Protein AF-A0A6V8P351-F1 (afdb_monomer)

Radius of gyration: 25.06 Å; Cα contacts (8 Å, |Δi|>4): 3; chains: 1; bounding box: 64×16×68 Å

Organism: NCBI:txid2754717

Foldseek 3Di:
DDDPDDDDDDPPPDDPVNCVVVLVPDDPVVVVVVVVVVVVVVVVVDPPPVDDPPDDDPDPDCPVVPCPVVVVVVVVVVVVVVPD

Structure (mmCIF, N/CA/C/O backbone):
data_AF-A0A6V8P351-F1
#
_entry.id   AF-A0A6V8P351-F1
#
loop_
_atom_site.group_PDB
_atom_site.id
_atom_site.type_symbol
_atom_site.label_atom_id
_atom_site.label_alt_id
_atom_site.label_comp_id
_atom_site.label_asym_id
_atom_site.label_entity_id
_atom_site.label_seq_id
_atom_site.pdbx_PDB_ins_code
_atom_site.Cartn_x
_atom_site.Cartn_y
_atom_site.Cartn_z
_atom_site.occupancy
_atom_site.B_iso_or_equiv
_atom_site.auth_seq_id
_atom_site.auth_comp_id
_atom_site.auth_asym_id
_atom_site.auth_atom_id
_atom_site.pdbx_PDB_model_num
ATOM 1 N N . MET A 1 1 ? 34.204 -1.981 41.372 1.00 38.88 1 MET A N 1
ATOM 2 C CA . MET A 1 1 ? 34.019 -2.984 40.307 1.00 38.88 1 MET A CA 1
ATOM 3 C C . MET A 1 1 ? 32.546 -2.999 39.926 1.00 38.88 1 MET A C 1
ATOM 5 O O . MET A 1 1 ? 31.778 -3.695 40.572 1.00 38.88 1 MET A O 1
ATOM 9 N N . LEU A 1 2 ? 32.235 -2.144 38.938 1.00 38.38 2 LEU A N 1
ATOM 10 C CA . LEU A 1 2 ? 31.079 -2.120 38.021 1.00 38.38 2 LEU A CA 1
ATOM 11 C C . LEU A 1 2 ? 29.700 -2.034 38.701 1.00 38.38 2 LEU A C 1
ATOM 13 O O . LEU A 1 2 ? 29.107 -3.041 39.061 1.00 38.38 2 LEU A O 1
ATOM 17 N N . GLU A 1 3 ? 29.273 -0.847 39.134 1.00 43.75 3 GLU A N 1
ATOM 18 C CA . GLU A 1 3 ? 28.619 0.205 38.322 1.00 43.75 3 GLU A CA 1
ATOM 19 C C . GLU A 1 3 ? 27.309 -0.297 37.699 1.00 43.75 3 GLU A C 1
ATOM 21 O O . GLU A 1 3 ? 27.264 -0.982 36.681 1.00 43.75 3 GLU A O 1
ATOM 26 N N . VAL A 1 4 ? 26.243 -0.021 38.446 1.00 45.88 4 VAL A N 1
ATOM 27 C CA . VAL A 1 4 ? 24.875 -0.470 38.230 1.00 45.88 4 VAL A CA 1
ATOM 28 C C . VAL A 1 4 ? 24.277 0.360 37.100 1.00 45.88 4 VAL A C 1
ATOM 30 O O . VAL A 1 4 ? 24.237 1.579 37.207 1.00 45.88 4 VAL A O 1
ATOM 33 N N . MET A 1 5 ? 23.807 -0.327 36.059 1.00 38.12 5 MET A N 1
ATOM 34 C CA . MET A 1 5 ? 22.887 0.159 35.029 1.00 38.12 5 MET A CA 1
ATOM 35 C C . MET A 1 5 ? 23.209 1.532 34.418 1.00 38.12 5 MET A C 1
ATOM 37 O O . MET A 1 5 ? 22.696 2.561 34.847 1.00 38.12 5 MET A O 1
ATOM 41 N N . SER A 1 6 ? 23.996 1.478 33.337 1.00 44.47 6 SER A N 1
ATOM 42 C CA . SER A 1 6 ? 23.656 2.052 32.023 1.00 44.47 6 SER A CA 1
ATOM 43 C C . SER A 1 6 ? 22.620 3.176 32.094 1.00 44.47 6 SER A C 1
ATOM 45 O O . SER A 1 6 ? 21.416 2.989 31.911 1.00 44.47 6 SER A O 1
ATOM 47 N N . LEU A 1 7 ? 23.133 4.363 32.395 1.00 44.88 7 LEU A N 1
ATOM 48 C CA . LEU A 1 7 ? 22.458 5.607 32.101 1.00 44.88 7 LEU A CA 1
ATOM 49 C C . LEU A 1 7 ? 22.327 5.699 30.578 1.00 44.88 7 LEU A C 1
ATOM 51 O O . LEU A 1 7 ? 23.333 5.835 29.896 1.00 44.88 7 LEU A O 1
ATOM 55 N N . ILE A 1 8 ? 21.081 5.611 30.111 1.00 44.31 8 ILE A N 1
ATOM 56 C CA . ILE A 1 8 ? 20.532 6.390 28.998 1.00 44.31 8 ILE A CA 1
ATOM 57 C C . ILE A 1 8 ? 21.341 6.259 27.694 1.00 44.31 8 ILE A C 1
ATOM 59 O O . ILE A 1 8 ? 22.301 6.991 27.472 1.00 44.31 8 ILE A O 1
ATOM 63 N N . ASP A 1 9 ? 20.904 5.354 26.815 1.00 49.84 9 ASP A N 1
ATOM 64 C CA . ASP A 1 9 ? 21.271 5.412 25.397 1.00 49.84 9 ASP A CA 1
ATOM 65 C C . ASP A 1 9 ? 20.836 6.786 24.849 1.00 49.84 9 ASP A C 1
ATOM 67 O O . ASP A 1 9 ? 19.656 7.153 24.900 1.00 49.84 9 ASP A O 1
ATOM 71 N N . GLU A 1 10 ? 21.807 7.579 24.401 1.00 57.06 10 GLU A N 1
ATOM 72 C CA . GLU A 1 10 ? 21.568 8.756 23.572 1.00 57.06 10 GLU A CA 1
ATOM 73 C C . GLU A 1 10 ? 20.998 8.294 22.220 1.00 57.06 10 GLU A C 1
ATOM 75 O O . GLU A 1 10 ? 21.540 7.373 21.618 1.00 57.06 10 GLU A O 1
ATOM 80 N N . GLU A 1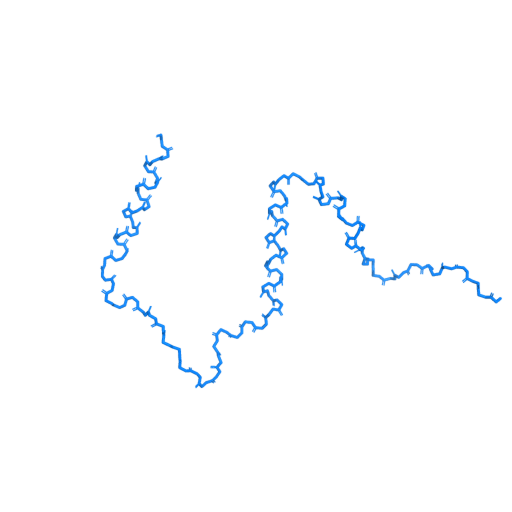 11 ? 19.926 8.956 21.759 1.00 56.34 11 GLU A N 1
ATOM 81 C CA . GLU A 1 11 ? 18.917 8.504 20.771 1.00 56.34 11 GLU A CA 1
ATOM 82 C C . GLU A 1 11 ? 17.855 7.582 21.396 1.00 56.34 11 GLU A C 1
ATOM 84 O O . GLU A 1 11 ? 17.928 6.357 21.358 1.00 56.34 11 GLU A O 1
ATOM 89 N N . GLY A 1 12 ? 16.831 8.201 21.998 1.00 59.28 12 GLY A N 1
ATOM 90 C CA . GLY A 1 12 ? 15.726 7.523 22.678 1.00 59.28 12 GLY A CA 1
ATOM 91 C C . GLY A 1 12 ? 14.850 6.701 21.732 1.00 59.28 12 GLY A C 1
ATOM 92 O O . GLY A 1 12 ? 13.756 7.123 21.357 1.00 59.28 12 GLY A O 1
ATOM 93 N N . ILE A 1 13 ? 15.305 5.503 21.375 1.00 66.19 13 ILE A N 1
ATOM 94 C CA . ILE A 1 13 ? 14.494 4.509 20.681 1.00 66.19 13 ILE A CA 1
ATOM 95 C C . ILE A 1 13 ? 13.521 3.924 21.705 1.00 66.19 13 ILE A C 1
ATOM 97 O O . ILE A 1 13 ? 13.829 2.975 22.424 1.00 66.19 13 ILE A O 1
AT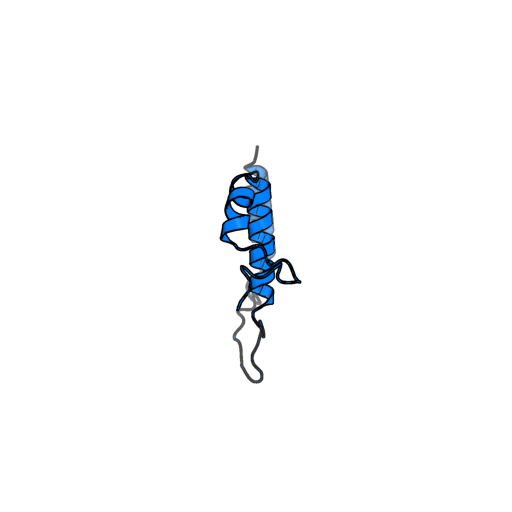OM 101 N N . MET A 1 14 ? 12.329 4.516 21.779 1.00 79.31 14 MET A N 1
ATOM 102 C CA . MET A 1 14 ? 11.209 3.922 22.504 1.00 79.31 14 MET A CA 1
ATOM 103 C C . MET A 1 14 ? 10.927 2.531 21.937 1.00 79.31 14 MET A C 1
ATOM 105 O O . MET A 1 14 ? 10.780 2.350 20.724 1.00 79.31 14 MET A O 1
ATOM 109 N N . THR A 1 15 ? 10.826 1.537 22.813 1.00 89.00 15 THR A N 1
ATOM 110 C CA . THR A 1 15 ? 10.565 0.170 22.361 1.00 89.00 15 THR A CA 1
ATOM 111 C C . THR A 1 15 ? 9.114 0.026 21.897 1.00 89.00 15 THR A C 1
ATOM 113 O O . THR A 1 15 ? 8.206 0.711 22.376 1.00 89.00 15 THR A O 1
ATOM 116 N N . LEU A 1 16 ? 8.842 -0.911 20.980 1.00 85.19 16 LEU A N 1
ATOM 117 C CA . LEU A 1 16 ? 7.468 -1.177 20.528 1.00 85.19 16 LEU A CA 1
ATOM 118 C C . LEU A 1 16 ? 6.538 -1.509 21.709 1.00 85.19 16 LEU A C 1
ATOM 120 O O . LEU A 1 16 ? 5.372 -1.115 21.724 1.00 85.19 16 LEU A O 1
ATOM 124 N N . THR A 1 17 ? 7.072 -2.199 22.718 1.00 89.81 17 THR A N 1
ATOM 125 C CA . THR A 1 17 ? 6.362 -2.549 23.953 1.00 89.81 17 THR A CA 1
ATOM 126 C C . THR A 1 17 ? 5.972 -1.314 24.767 1.00 89.81 17 THR A C 1
ATOM 128 O O . THR A 1 17 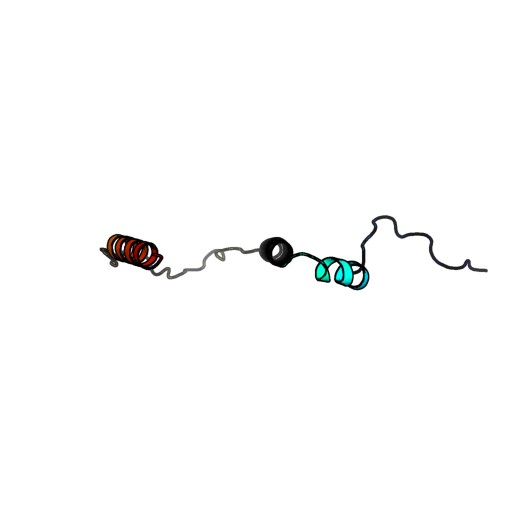? 4.882 -1.290 25.335 1.00 89.81 17 THR A O 1
ATOM 131 N N . GLU A 1 18 ? 6.812 -0.278 24.793 1.00 90.31 18 GLU A N 1
ATOM 132 C CA . GLU A 1 18 ? 6.529 0.996 25.468 1.00 90.31 18 GLU A CA 1
ATOM 133 C C . GLU A 1 18 ? 5.481 1.833 24.722 1.00 90.31 18 GLU A C 1
ATOM 135 O O . GLU A 1 18 ? 4.640 2.473 25.352 1.00 90.31 18 GLU A O 1
ATOM 140 N N . ILE A 1 19 ? 5.473 1.790 23.385 1.00 91.56 19 ILE A N 1
ATOM 141 C CA . ILE A 1 19 ? 4.565 2.591 22.544 1.00 91.56 19 ILE A CA 1
ATOM 142 C C . ILE A 1 19 ? 3.172 1.952 22.411 1.00 91.56 19 ILE A C 1
ATOM 144 O O . ILE A 1 19 ? 2.159 2.652 22.294 1.00 91.56 19 ILE A O 1
ATOM 148 N N . LEU A 1 20 ? 3.080 0.618 22.439 1.00 92.31 20 LEU A N 1
ATOM 149 C CA . LEU A 1 20 ? 1.840 -0.114 22.156 1.00 92.31 20 LEU A CA 1
ATOM 150 C C . LEU A 1 20 ? 0.632 0.311 23.022 1.00 92.31 20 LEU A C 1
ATOM 152 O O . LEU A 1 20 ? -0.472 0.422 22.473 1.00 92.31 20 LEU A O 1
ATOM 156 N N . PRO A 1 21 ? 0.773 0.577 24.339 1.00 94.31 21 PRO A N 1
ATOM 157 C CA . PRO A 1 21 ? -0.331 1.075 25.156 1.00 94.31 21 PRO A CA 1
ATOM 158 C C . PRO A 1 21 ? -0.894 2.411 24.659 1.00 94.31 21 PRO A C 1
ATOM 160 O O . PRO A 1 21 ? -2.114 2.566 24.616 1.00 94.31 21 PRO A O 1
ATOM 163 N N . ALA A 1 22 ? -0.037 3.343 24.232 1.00 93.06 22 ALA A N 1
ATOM 164 C CA . ALA A 1 22 ? -0.461 4.641 23.712 1.00 93.06 22 ALA A CA 1
ATOM 165 C C . ALA A 1 22 ? -1.215 4.488 22.381 1.00 93.06 22 ALA A C 1
ATOM 167 O O . ALA A 1 22 ? -2.308 5.029 22.215 1.00 93.06 22 ALA A O 1
ATOM 168 N N . VAL A 1 23 ? -0.706 3.648 21.473 1.00 93.81 23 VAL A N 1
ATOM 169 C CA . VAL A 1 23 ? -1.367 3.345 20.189 1.00 93.81 23 VAL A CA 1
ATOM 170 C C . VAL A 1 23 ? -2.753 2.729 20.400 1.00 93.81 23 VAL A C 1
ATOM 172 O O . VAL A 1 23 ? -3.700 3.036 19.673 1.00 93.81 23 VAL A O 1
ATOM 175 N N . ARG A 1 24 ? -2.927 1.889 21.429 1.00 94.12 24 ARG A N 1
ATOM 176 C CA . ARG A 1 24 ? -4.232 1.293 21.762 1.00 94.12 24 ARG A CA 1
ATOM 177 C C . ARG A 1 24 ? -5.266 2.321 22.217 1.00 94.12 24 ARG A C 1
ATOM 179 O O . ARG A 1 24 ? -6.452 2.092 21.969 1.00 94.12 24 ARG A O 1
ATOM 186 N N . GLN A 1 25 ? -4.844 3.427 22.825 1.00 96.31 25 GLN A N 1
ATOM 187 C CA . GLN A 1 25 ? -5.732 4.496 23.295 1.00 96.31 25 GLN A CA 1
ATOM 188 C C . GLN A 1 25 ? -6.157 5.468 22.187 1.00 96.31 25 GLN A C 1
ATOM 190 O O . GLN A 1 25 ? -7.099 6.232 22.384 1.00 96.31 25 GLN A O 1
ATOM 195 N N . LEU A 1 26 ? -5.514 5.420 21.016 1.00 96.50 26 LEU A N 1
ATOM 196 C CA . LEU A 1 26 ? -5.867 6.292 19.900 1.00 96.50 26 LEU A CA 1
ATOM 197 C C . LEU A 1 26 ? -7.326 6.085 19.443 1.00 96.50 26 LEU A C 1
ATOM 199 O O . LEU A 1 26 ? -7.798 4.936 19.372 1.00 96.50 26 LEU A O 1
ATOM 203 N N . PRO A 1 27 ? -8.025 7.170 19.058 1.00 97.44 27 PRO A N 1
ATOM 204 C CA . PRO A 1 27 ? -9.291 7.082 18.345 1.00 97.44 27 PRO A CA 1
ATOM 205 C C . PRO A 1 27 ? -9.164 6.233 17.077 1.00 97.44 27 PRO A C 1
ATOM 207 O O . PRO A 1 27 ? -8.112 6.180 16.441 1.00 97.44 27 PRO A O 1
ATOM 210 N N . THR A 1 28 ? -10.262 5.598 16.664 1.00 95.75 28 THR A N 1
ATOM 211 C CA . THR A 1 28 ? -10.294 4.726 15.477 1.00 95.75 28 THR A CA 1
ATOM 212 C C . THR A 1 28 ? -9.744 5.408 14.221 1.00 95.75 28 THR A C 1
ATOM 214 O O . THR A 1 28 ? -8.978 4.796 13.481 1.00 95.75 28 THR A O 1
ATOM 217 N N . LEU A 1 29 ? -10.087 6.682 13.999 1.00 96.62 29 LEU A N 1
ATOM 218 C CA . LEU A 1 29 ? -9.605 7.448 12.846 1.00 96.62 29 LEU A CA 1
ATOM 219 C C . LEU A 1 29 ? -8.079 7.621 12.866 1.00 96.62 29 LEU A C 1
ATOM 221 O O . LEU A 1 29 ? -7.430 7.476 11.833 1.00 96.62 29 LEU A O 1
ATOM 225 N N . ASP A 1 30 ? -7.504 7.888 14.035 1.00 96.81 30 ASP A N 1
ATOM 226 C CA . ASP A 1 30 ? -6.067 8.121 14.170 1.00 96.81 30 ASP A CA 1
ATOM 227 C C . ASP A 1 30 ? -5.268 6.817 14.088 1.00 96.81 30 ASP A C 1
ATOM 229 O O . ASP A 1 30 ? -4.171 6.813 13.537 1.00 96.81 30 ASP A O 1
ATOM 233 N N . LYS A 1 31 ? -5.847 5.682 14.501 1.00 96.12 31 LYS A N 1
ATOM 234 C CA . LYS A 1 31 ? -5.268 4.353 14.231 1.00 96.12 31 LYS A CA 1
ATOM 235 C C . LYS A 1 31 ? -5.169 4.060 12.737 1.00 96.12 31 LYS A C 1
ATOM 237 O O . LYS A 1 31 ? -4.148 3.556 12.285 1.00 96.12 31 LYS A O 1
ATOM 242 N N . ILE A 1 32 ? -6.213 4.388 11.974 1.00 96.88 32 ILE A N 1
ATOM 243 C CA . ILE A 1 32 ? -6.217 4.210 10.514 1.00 96.88 32 ILE A CA 1
ATOM 244 C C . ILE A 1 32 ? -5.161 5.113 9.864 1.00 96.88 32 ILE A C 1
ATOM 246 O O . ILE A 1 32 ? -4.439 4.668 8.976 1.00 96.88 32 ILE A O 1
ATOM 250 N N . ARG A 1 33 ? -5.036 6.365 10.323 1.00 96.69 33 ARG A N 1
ATOM 251 C CA . ARG A 1 33 ? -3.996 7.292 9.845 1.00 96.69 33 ARG A CA 1
ATOM 252 C C . ARG A 1 33 ? -2.591 6.778 10.144 1.00 96.69 33 ARG A C 1
ATOM 254 O O . ARG A 1 33 ? -1.765 6.767 9.242 1.00 96.69 33 ARG A O 1
ATOM 261 N N . LEU A 1 34 ? -2.343 6.317 11.370 1.00 95.81 34 LEU A N 1
ATOM 262 C CA . LEU A 1 34 ? -1.055 5.750 11.765 1.00 95.81 34 LEU A CA 1
ATOM 263 C C . LEU A 1 34 ? -0.701 4.521 10.921 1.00 95.81 34 LEU A C 1
ATOM 265 O O . LEU A 1 34 ? 0.409 4.436 10.414 1.00 95.81 34 LEU A O 1
ATOM 269 N N . LEU A 1 35 ? -1.653 3.604 10.716 1.00 95.62 35 LEU A N 1
ATOM 270 C CA . LEU A 1 35 ? -1.447 2.432 9.863 1.00 95.62 35 LEU A CA 1
ATOM 271 C C . LEU A 1 35 ? -1.050 2.830 8.439 1.00 95.62 35 LEU A C 1
ATOM 273 O O . LEU A 1 35 ? -0.185 2.192 7.853 1.00 95.62 35 LEU A O 1
ATOM 277 N N . ARG A 1 36 ? -1.661 3.887 7.897 1.00 94.50 36 ARG A N 1
ATOM 278 C CA . ARG A 1 36 ? -1.336 4.387 6.562 1.00 94.50 36 ARG A CA 1
ATOM 279 C C . ARG A 1 36 ? 0.087 4.931 6.475 1.00 94.50 36 ARG A C 1
ATOM 281 O O . ARG A 1 36 ? 0.791 4.561 5.549 1.00 94.50 36 ARG A O 1
ATOM 288 N N . ILE A 1 37 ? 0.496 5.760 7.435 1.00 94.38 37 ILE A N 1
ATOM 289 C CA . ILE A 1 37 ? 1.858 6.314 7.485 1.00 94.38 37 ILE A CA 1
ATOM 290 C C . ILE A 1 37 ? 2.879 5.174 7.545 1.00 94.38 37 ILE A C 1
ATOM 292 O O . ILE A 1 37 ? 3.797 5.136 6.738 1.00 94.38 37 ILE A O 1
ATOM 296 N N . LEU A 1 38 ? 2.662 4.199 8.433 1.00 92.62 38 LEU A N 1
ATOM 297 C CA . LEU A 1 38 ? 3.558 3.050 8.576 1.00 92.62 38 LEU A CA 1
ATOM 298 C C . LEU A 1 38 ? 3.600 2.179 7.312 1.00 92.62 38 LEU A C 1
ATOM 300 O O . LEU A 1 38 ? 4.659 1.683 6.950 1.00 92.62 38 LEU A O 1
ATOM 304 N N . ALA A 1 39 ? 2.465 1.983 6.636 1.00 88.88 39 ALA A N 1
ATOM 305 C CA . ALA A 1 39 ? 2.429 1.261 5.366 1.00 88.88 39 ALA A CA 1
ATOM 306 C C . ALA A 1 39 ? 3.204 2.006 4.267 1.00 88.88 39 ALA A C 1
ATOM 308 O O . ALA A 1 39 ? 3.991 1.387 3.565 1.00 88.88 39 ALA A O 1
ATOM 309 N N . GLU A 1 40 ? 3.036 3.328 4.162 1.00 85.56 40 GLU A N 1
ATOM 310 C CA . GLU A 1 40 ? 3.770 4.161 3.202 1.00 85.56 40 GLU A CA 1
ATOM 311 C C . GLU A 1 40 ? 5.285 4.131 3.472 1.00 85.56 40 GLU A C 1
ATOM 313 O O . GLU A 1 40 ? 6.070 3.978 2.541 1.00 85.56 40 GLU A O 1
ATOM 318 N N . GLU A 1 41 ? 5.709 4.205 4.735 1.00 85.31 41 GLU A N 1
ATOM 319 C CA . GLU A 1 41 ? 7.123 4.085 5.118 1.00 85.31 41 GLU A CA 1
ATOM 320 C C . GLU A 1 41 ? 7.711 2.717 4.736 1.00 85.31 41 GLU A C 1
ATOM 322 O O . GLU A 1 41 ? 8.817 2.650 4.196 1.00 85.31 41 GLU A O 1
ATOM 327 N N . LEU A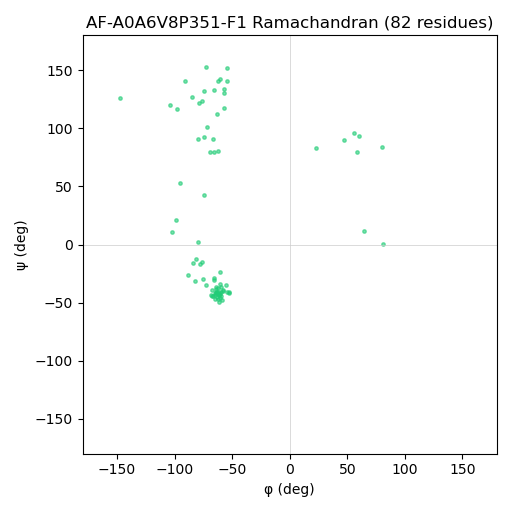 1 42 ? 6.962 1.631 4.953 1.00 81.88 42 LEU A N 1
ATOM 328 C CA . LEU A 1 42 ? 7.377 0.281 4.561 1.00 81.88 42 LEU A CA 1
ATOM 329 C C . LEU A 1 42 ? 7.439 0.112 3.037 1.00 81.88 42 LEU A C 1
ATOM 331 O O . LEU A 1 42 ? 8.390 -0.487 2.541 1.00 81.88 42 LEU A O 1
ATOM 335 N N . ASP A 1 43 ? 6.492 0.692 2.299 1.00 70.56 43 ASP A N 1
ATOM 336 C CA . ASP A 1 43 ? 6.481 0.668 0.832 1.00 70.56 43 ASP A CA 1
ATOM 337 C C . ASP A 1 43 ? 7.672 1.445 0.237 1.00 70.56 43 ASP A C 1
ATOM 339 O O . ASP A 1 43 ? 8.176 1.082 -0.823 1.00 70.56 43 ASP A O 1
ATOM 343 N N . THR A 1 44 ? 8.169 2.494 0.908 1.00 64.12 44 THR A N 1
ATOM 344 C CA . THR A 1 44 ? 9.374 3.229 0.464 1.00 64.12 44 THR A CA 1
ATOM 345 C C . THR A 1 44 ? 10.697 2.529 0.771 1.00 64.12 44 THR A C 1
ATOM 347 O O . THR A 1 44 ? 11.725 2.906 0.208 1.00 64.12 44 THR A O 1
ATOM 350 N N . ALA A 1 45 ? 10.695 1.544 1.674 1.00 60.12 45 ALA A N 1
ATOM 351 C CA . ALA A 1 45 ? 11.895 0.815 2.079 1.00 60.12 45 ALA A CA 1
ATOM 352 C C . ALA A 1 45 ? 12.244 -0.339 1.125 1.00 60.12 45 ALA A C 1
ATOM 354 O O . ALA A 1 45 ? 13.369 -0.843 1.152 1.00 60.12 45 ALA A O 1
ATOM 355 N N . GLU A 1 46 ? 11.307 -0.751 0.273 1.00 58.56 46 GLU A N 1
ATOM 356 C CA . GLU A 1 46 ? 11.605 -1.628 -0.848 1.00 58.56 46 GLU A CA 1
ATOM 357 C C . GLU A 1 46 ? 12.085 -0.772 -2.023 1.00 58.56 46 GLU A C 1
ATOM 359 O O . GLU A 1 46 ? 11.419 0.176 -2.436 1.00 58.56 46 GLU A O 1
ATOM 364 N N . ASP A 1 47 ? 13.253 -1.108 -2.577 1.00 60.44 47 ASP A N 1
ATOM 365 C CA . ASP A 1 47 ? 13.692 -0.642 -3.892 1.00 60.44 47 ASP A CA 1
ATOM 366 C C . ASP A 1 47 ? 12.684 -1.179 -4.922 1.00 60.44 47 ASP A C 1
ATOM 368 O O . ASP A 1 47 ? 12.887 -2.211 -5.569 1.00 60.44 47 ASP A O 1
ATOM 372 N N . ILE A 1 48 ? 11.539 -0.505 -5.046 1.00 58.47 48 ILE A N 1
ATOM 373 C CA . ILE A 1 48 ? 10.573 -0.751 -6.104 1.00 58.47 48 ILE A CA 1
ATOM 374 C C . ILE A 1 48 ? 11.250 -0.257 -7.381 1.00 58.47 48 ILE A C 1
ATOM 376 O O . ILE A 1 48 ? 11.024 0.858 -7.838 1.00 58.47 48 ILE A O 1
ATOM 380 N N . PHE A 1 49 ? 12.142 -1.064 -7.955 1.00 58.31 49 PHE A N 1
ATOM 381 C CA . PHE A 1 49 ? 12.544 -0.903 -9.341 1.00 58.31 49 PHE A CA 1
ATOM 382 C C . PHE A 1 49 ? 11.338 -1.354 -10.155 1.00 58.31 49 PHE A C 1
ATOM 384 O O . PHE A 1 49 ? 11.115 -2.560 -10.280 1.00 58.31 49 PHE A O 1
ATOM 391 N N . PRO A 1 50 ? 10.521 -0.431 -10.699 1.00 63.66 50 PRO A N 1
ATOM 392 C CA . PRO A 1 50 ? 9.263 -0.818 -11.325 1.00 63.66 50 PRO A CA 1
ATOM 393 C C . PRO A 1 50 ? 9.499 -1.762 -12.509 1.00 63.66 50 PRO A C 1
ATOM 395 O O . PRO A 1 50 ? 8.617 -2.542 -12.852 1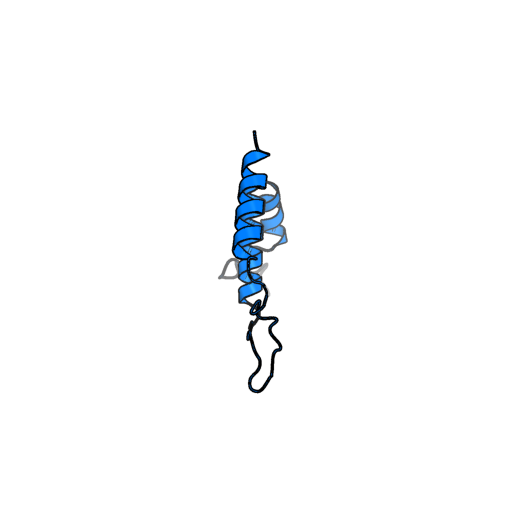.00 63.66 50 PRO A O 1
ATOM 398 N N . PHE A 1 51 ? 10.697 -1.717 -13.106 1.00 72.94 51 PHE A N 1
ATOM 399 C CA . PHE A 1 51 ? 11.102 -2.558 -14.217 1.00 72.94 51 PHE A CA 1
ATOM 400 C C . PHE A 1 51 ? 12.605 -2.861 -14.163 1.00 72.94 51 PHE A C 1
ATOM 402 O O . PHE A 1 51 ? 13.437 -1.955 -14.148 1.00 72.94 51 PHE A O 1
ATOM 409 N N . GLU A 1 52 ? 12.955 -4.144 -14.196 1.00 80.50 52 GLU A N 1
ATOM 410 C CA . GLU A 1 52 ? 14.336 -4.594 -14.416 1.00 80.50 52 GLU A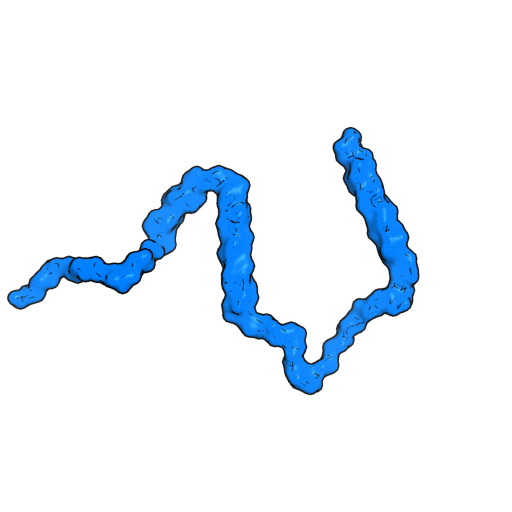 CA 1
ATOM 411 C C . GLU A 1 52 ? 14.865 -4.157 -15.805 1.00 80.50 52 GLU A C 1
ATOM 413 O O . GLU A 1 52 ? 14.131 -4.257 -16.801 1.00 80.50 52 GLU A O 1
ATOM 418 N N . PRO A 1 53 ? 16.144 -3.740 -15.923 1.00 79.38 53 PRO A N 1
ATOM 419 C CA . PRO A 1 53 ? 16.777 -3.498 -17.216 1.00 79.38 53 PRO A CA 1
ATOM 420 C C . PRO A 1 53 ? 16.686 -4.724 -18.133 1.00 79.38 53 PRO A C 1
ATOM 422 O O . PRO A 1 53 ? 16.865 -5.858 -17.697 1.00 79.38 53 PRO A O 1
ATOM 425 N N . TYR A 1 54 ? 16.443 -4.493 -19.425 1.00 83.56 54 TYR A N 1
ATOM 426 C CA . TYR A 1 54 ? 16.369 -5.532 -20.468 1.00 83.56 54 TYR A CA 1
ATOM 427 C C . TYR A 1 54 ? 15.224 -6.550 -20.326 1.00 83.56 54 TYR A C 1
ATOM 429 O O . TYR A 1 54 ? 15.189 -7.539 -21.062 1.00 83.56 54 TYR A O 1
ATOM 437 N N . ARG A 1 55 ? 14.247 -6.307 -19.444 1.00 84.19 55 ARG A N 1
ATOM 438 C CA . ARG A 1 55 ? 13.018 -7.103 -19.381 1.00 84.19 55 ARG A CA 1
ATOM 439 C C . ARG A 1 55 ? 11.907 -6.535 -20.250 1.00 84.19 55 ARG A C 1
ATOM 441 O O . ARG A 1 55 ? 11.677 -5.331 -20.310 1.00 84.19 55 ARG A O 1
ATOM 448 N N . ILE A 1 56 ? 11.179 -7.448 -20.889 1.00 84.56 56 ILE A N 1
ATOM 449 C CA . ILE A 1 56 ? 9.966 -7.145 -21.646 1.00 84.56 56 ILE A CA 1
ATOM 450 C C . ILE A 1 56 ? 8.771 -7.440 -20.746 1.00 84.56 56 ILE A C 1
ATOM 452 O O . ILE A 1 56 ? 8.537 -8.590 -20.371 1.00 84.56 56 ILE A O 1
ATOM 456 N N . TYR A 1 57 ? 8.009 -6.399 -20.432 1.00 81.25 57 TYR A N 1
ATOM 457 C CA . TYR A 1 57 ? 6.768 -6.498 -19.676 1.00 81.25 57 TYR A CA 1
ATOM 458 C C . TYR A 1 57 ? 5.591 -6.350 -20.635 1.00 81.25 57 TYR A C 1
ATOM 460 O O . TYR A 1 57 ? 5.439 -5.328 -21.305 1.00 81.25 57 TYR A O 1
ATOM 468 N N . TYR A 1 58 ? 4.747 -7.377 -20.703 1.00 77.12 58 TYR A N 1
ATOM 469 C CA . TYR A 1 58 ? 3.506 -7.321 -21.467 1.00 77.12 58 TYR A CA 1
ATOM 470 C C . TYR A 1 58 ? 2.461 -6.576 -20.647 1.00 77.12 58 TYR A C 1
ATOM 472 O O . TYR A 1 58 ? 1.739 -7.167 -19.846 1.00 77.12 58 TYR A O 1
ATOM 480 N N . LEU A 1 59 ? 2.401 -5.260 -20.829 1.00 73.50 59 LEU A N 1
ATOM 481 C CA . LEU A 1 59 ? 1.349 -4.455 -20.232 1.00 73.50 59 LEU A CA 1
ATOM 482 C C . LEU A 1 59 ? 0.078 -4.618 -21.072 1.00 73.50 59 LEU A C 1
ATOM 484 O O . LEU A 1 59 ? 0.109 -4.304 -22.267 1.00 73.50 59 LEU A O 1
ATOM 488 N N . PRO A 1 60 ? -1.041 -5.087 -20.488 1.00 68.62 60 PRO A N 1
ATOM 489 C CA . PRO A 1 60 ? -2.326 -5.026 -21.159 1.00 68.62 60 PRO A CA 1
ATOM 490 C C . PRO A 1 60 ? -2.696 -3.550 -21.293 1.00 68.62 60 PRO A C 1
ATOM 492 O O . PRO A 1 60 ? -3.280 -2.943 -20.397 1.00 68.62 60 PRO A O 1
ATOM 495 N N . THR A 1 61 ? -2.308 -2.933 -22.406 1.00 60.47 61 THR A N 1
ATOM 496 C CA . THR A 1 61 ? -2.771 -1.589 -22.709 1.00 60.47 61 THR A CA 1
ATOM 497 C C . THR A 1 61 ? -4.224 -1.714 -23.146 1.00 60.47 61 THR A C 1
ATOM 499 O O . THR A 1 61 ? -4.553 -2.575 -23.970 1.00 60.47 61 THR A O 1
ATOM 502 N N . PRO A 1 62 ? -5.135 -0.885 -22.614 1.00 68.38 62 PRO A N 1
ATOM 503 C CA . PRO A 1 62 ? -6.537 -0.938 -22.983 1.00 68.38 62 PRO A CA 1
ATOM 504 C C . PRO A 1 62 ? -6.777 -0.333 -24.381 1.00 68.38 62 PRO A C 1
ATOM 506 O O . PRO A 1 62 ? -7.736 0.404 -24.591 1.00 68.38 62 PRO A O 1
ATOM 509 N N . TYR A 1 63 ? -5.909 -0.637 -25.350 1.00 63.00 63 TYR A N 1
ATOM 510 C CA . TYR A 1 63 ? -5.917 -0.065 -26.693 1.00 63.00 63 TYR A CA 1
ATOM 511 C C . TYR A 1 63 ? -7.226 -0.360 -27.435 1.00 63.00 63 TYR A C 1
ATOM 513 O O . TYR A 1 63 ? -7.737 0.493 -28.151 1.00 63.00 63 TYR A O 1
ATOM 521 N N . ASN A 1 64 ? -7.820 -1.532 -27.182 1.00 68.38 64 ASN A N 1
ATOM 522 C CA . ASN A 1 64 ? -9.104 -1.937 -27.761 1.00 68.38 64 ASN A CA 1
ATOM 523 C C . ASN A 1 64 ? -10.288 -1.803 -26.793 1.00 68.38 64 ASN A C 1
ATOM 525 O O . ASN A 1 64 ? -11.379 -2.290 -27.081 1.00 68.38 64 ASN A O 1
ATOM 529 N N . VAL A 1 65 ? -10.106 -1.156 -25.640 1.00 75.00 65 VAL A N 1
ATOM 530 C CA . VAL A 1 65 ? -11.153 -1.041 -24.611 1.00 75.00 65 VAL A CA 1
ATOM 531 C C . VAL A 1 65 ? -11.902 0.278 -24.792 1.00 75.00 65 VAL A C 1
ATOM 533 O O . VAL A 1 65 ? -12.035 1.110 -23.890 1.00 75.00 65 VAL A O 1
ATOM 536 N N . PHE A 1 66 ? -12.377 0.486 -26.020 1.00 80.00 66 PHE A N 1
ATOM 537 C CA . PHE A 1 66 ? -13.159 1.655 -26.390 1.00 80.00 66 PHE A CA 1
ATOM 538 C C . PHE A 1 66 ? -14.400 1.752 -25.502 1.00 80.00 66 PHE A C 1
ATOM 540 O O . PHE A 1 66 ? -15.105 0.775 -25.263 1.00 80.00 66 PHE A O 1
ATOM 547 N N . GLY A 1 67 ? -14.674 2.947 -24.989 1.00 81.44 67 GLY A N 1
ATOM 548 C CA . GLY A 1 67 ? -15.821 3.160 -24.112 1.00 81.44 67 GLY A CA 1
ATOM 549 C C . GLY A 1 67 ? -15.609 2.752 -22.651 1.00 81.44 67 GLY A C 1
ATOM 550 O O . GLY A 1 67 ? -16.517 2.998 -21.860 1.00 81.44 67 GLY A O 1
ATOM 551 N N . ALA A 1 68 ? -14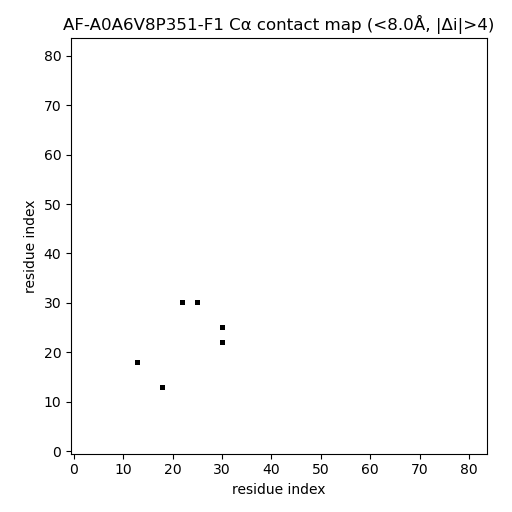.430 2.254 -22.247 1.00 84.88 68 ALA A N 1
ATOM 552 C CA . ALA A 1 68 ? -14.099 2.048 -20.829 1.00 84.88 68 ALA A CA 1
ATOM 553 C C . ALA A 1 68 ? -14.320 3.323 -19.996 1.00 84.88 68 ALA A C 1
ATOM 555 O O . ALA A 1 68 ? -14.920 3.273 -18.926 1.00 84.88 68 ALA A O 1
ATOM 556 N N . GLY A 1 69 ? -13.945 4.490 -20.536 1.00 83.06 69 GLY A N 1
ATOM 557 C CA . GLY A 1 69 ? -14.209 5.780 -19.891 1.00 83.06 69 GLY A CA 1
ATOM 558 C C . GLY A 1 69 ? -15.705 6.077 -19.717 1.00 83.06 69 GLY A C 1
ATOM 559 O O . GLY A 1 69 ? -16.123 6.581 -18.678 1.00 83.06 69 GLY A O 1
ATOM 560 N N . LYS A 1 70 ? -16.542 5.705 -20.695 1.00 88.69 70 LYS A N 1
ATOM 561 C CA . LYS A 1 70 ? -18.004 5.845 -20.596 1.00 88.69 70 LYS A CA 1
ATOM 562 C C . LYS A 1 70 ? -18.585 4.890 -19.553 1.00 88.69 70 LYS A C 1
ATOM 564 O O . LYS A 1 70 ? -19.433 5.302 -18.767 1.00 88.69 70 LYS A O 1
ATOM 569 N N . ALA A 1 71 ? -18.121 3.642 -19.532 1.00 89.69 71 ALA A N 1
ATOM 570 C CA . ALA A 1 71 ? -18.528 2.655 -18.539 1.00 89.69 71 ALA A CA 1
ATOM 571 C C . ALA A 1 71 ? -18.179 3.121 -17.116 1.00 89.69 71 ALA A C 1
ATOM 573 O O . ALA A 1 71 ? -19.041 3.089 -16.240 1.00 89.69 71 ALA A O 1
ATOM 574 N N . LEU A 1 72 ? -16.969 3.655 -16.917 1.00 88.25 72 LEU A N 1
ATOM 575 C CA . LEU A 1 72 ? -16.537 4.219 -15.640 1.00 88.25 72 LEU A CA 1
A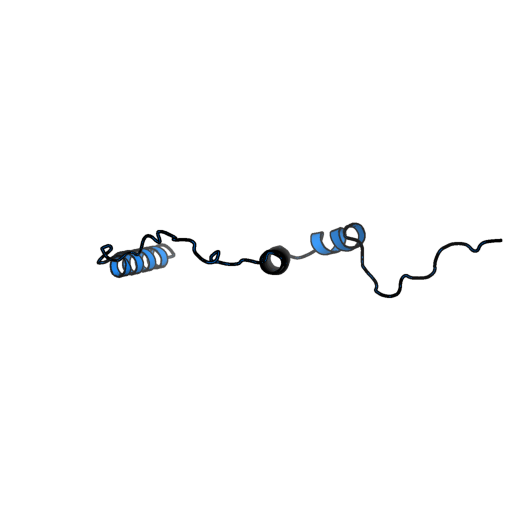TOM 576 C C . LEU A 1 72 ? -17.412 5.407 -15.215 1.00 88.25 72 LEU A C 1
ATOM 578 O O . LEU A 1 72 ? -17.931 5.416 -14.102 1.00 88.25 72 LEU A O 1
ATOM 582 N N . MET A 1 73 ? -17.643 6.376 -16.107 1.00 92.50 73 MET A N 1
ATOM 583 C CA . MET A 1 73 ? -18.502 7.529 -15.809 1.00 92.50 73 MET A CA 1
ATOM 584 C C . MET A 1 73 ? -19.927 7.116 -15.419 1.00 92.50 73 MET A C 1
ATOM 586 O O . MET A 1 73 ? -20.516 7.709 -14.516 1.00 92.50 73 MET A O 1
ATOM 590 N N . ASN A 1 74 ? -20.488 6.101 -16.077 1.00 93.19 74 ASN A N 1
ATOM 591 C CA . ASN A 1 74 ? -21.812 5.585 -15.740 1.00 93.19 74 ASN A CA 1
ATOM 592 C C . ASN A 1 74 ? -21.821 4.911 -14.362 1.00 93.19 74 ASN A C 1
ATOM 594 O O . ASN A 1 74 ? -22.711 5.191 -13.562 1.00 93.19 74 ASN A O 1
ATOM 598 N N . ALA A 1 75 ? -20.815 4.086 -14.064 1.00 92.44 75 ALA A N 1
ATOM 599 C CA . ALA A 1 75 ? -20.682 3.432 -12.765 1.00 92.44 75 ALA A CA 1
ATOM 600 C C . ALA A 1 75 ? -20.553 4.453 -11.622 1.00 92.44 75 ALA A C 1
ATOM 602 O O . ALA A 1 75 ? -21.227 4.324 -10.604 1.00 92.44 75 ALA A O 1
ATOM 603 N N . MET A 1 76 ? -19.764 5.515 -11.814 1.00 92.50 76 MET A N 1
ATOM 604 C CA . MET A 1 76 ? -19.613 6.586 -10.821 1.00 92.50 76 MET A CA 1
ATOM 605 C C . MET A 1 76 ? -20.922 7.343 -10.575 1.00 92.50 76 MET A C 1
ATOM 607 O O . MET A 1 76 ? -21.261 7.636 -9.430 1.00 92.50 76 MET A O 1
ATOM 611 N N . LYS A 1 77 ? -21.693 7.627 -11.632 1.00 92.19 77 LYS A N 1
ATOM 612 C CA . LYS A 1 77 ? -23.016 8.257 -11.500 1.00 92.19 77 LYS A CA 1
ATOM 613 C C . LYS A 1 77 ? -24.005 7.363 -10.755 1.00 92.19 77 LYS A C 1
ATOM 615 O O . LYS A 1 77 ? -24.747 7.864 -9.917 1.00 92.19 77 LYS A O 1
ATOM 620 N N . MET A 1 78 ? -24.005 6.057 -11.034 1.00 85.44 78 MET A N 1
ATOM 621 C CA . MET A 1 78 ? -24.844 5.091 -10.316 1.00 85.44 78 MET A CA 1
ATOM 622 C C . MET A 1 78 ? -24.463 5.010 -8.835 1.00 85.44 78 MET A C 1
ATOM 624 O O . MET A 1 78 ? -25.339 5.074 -7.979 1.00 85.44 78 MET A O 1
ATOM 628 N N . ALA A 1 79 ? -23.166 4.945 -8.526 1.00 82.00 79 ALA A N 1
ATOM 629 C CA . ALA A 1 79 ? -22.673 4.914 -7.151 1.00 82.00 79 ALA A CA 1
ATOM 630 C C . ALA A 1 79 ? -23.058 6.176 -6.358 1.00 82.00 79 ALA A C 1
ATOM 632 O O . ALA A 1 79 ? -23.483 6.060 -5.215 1.00 82.00 79 ALA A O 1
ATOM 633 N N . GLY A 1 80 ? -22.980 7.362 -6.973 1.00 73.69 80 GLY A N 1
ATOM 634 C CA . GLY A 1 80 ? -23.412 8.619 -6.348 1.00 73.69 80 GLY A CA 1
ATOM 635 C C . GLY A 1 80 ? -24.931 8.830 -6.301 1.00 73.69 80 GLY A C 1
ATOM 636 O O . GLY A 1 80 ? -25.402 9.689 -5.566 1.00 73.69 80 GLY A O 1
ATOM 637 N N . SER A 1 81 ? -25.710 8.065 -7.074 1.00 68.88 81 SER A N 1
ATOM 638 C CA . SER A 1 81 ? -27.181 8.116 -7.038 1.00 68.88 81 SER A CA 1
ATOM 639 C C . SER A 1 81 ? -27.772 7.161 -5.995 1.00 68.88 81 SER A C 1
ATOM 641 O O . SER A 1 81 ? -28.854 7.421 -5.484 1.00 68.88 81 SER A O 1
ATOM 643 N N . ASN A 1 82 ? -27.057 6.083 -5.650 1.00 60.53 82 ASN A N 1
ATOM 644 C CA . ASN A 1 82 ? -27.443 5.113 -4.616 1.00 60.53 82 ASN A CA 1
ATOM 645 C C . ASN A 1 82 ? -27.145 5.578 -3.175 1.00 60.53 82 ASN A C 1
ATOM 647 O O . ASN A 1 82 ? -27.363 4.817 -2.236 1.00 60.53 82 ASN A O 1
ATOM 651 N N . SER A 1 83 ? -26.620 6.791 -2.992 1.00 59.75 83 SER A N 1
ATOM 652 C CA . SER A 1 83 ? -26.318 7.385 -1.683 1.00 59.75 83 SER A CA 1
ATOM 653 C C . SER A 1 83 ? -27.390 8.363 -1.176 1.00 59.75 83 SER A C 1
ATOM 655 O O . SER A 1 83 ? -27.080 9.188 -0.319 1.00 59.75 83 SER A O 1
ATOM 657 N N . ASN A 1 84 ? -28.623 8.273 -1.691 1.00 48.97 84 ASN A N 1
ATOM 658 C CA . ASN A 1 84 ? -29.802 8.985 -1.179 1.00 48.97 84 ASN A CA 1
ATOM 659 C C . ASN A 1 84 ? -30.802 8.011 -0.555 1.00 48.97 84 ASN A C 1
ATOM 661 O O . ASN A 1 84 ? -31.189 7.053 -1.261 1.00 48.97 84 ASN A O 1
#

Sequence (84 aa):
MLEVMSLIDEEGIMTLTEILPAVRQLPTLDKIRLLRILAEELDTAEDIFPFEPYRIYYLPTPYNVFGAGKALMNAMKMAGSNSN

pLDDT: mean 76.87, std 17.36, range [38.12, 97.44]

Mean predicted aligned error: 17.33 Å

Solvent-accessible surface area (backbone atoms only — not comparable to full-atom values): 5645 Å² total; per-residue (Å²): 136,81,84,81,72,85,79,71,73,84,77,83,75,77,48,70,81,73,48,47,66,60,60,68,69,44,55,74,69,55,46,54,50,49,52,49,54,54,49,53,55,55,61,68,70,49,86,76,65,93,67,65,88,97,62,86,76,89,72,86,68,70,83,84,49,78,59,50,70,56,52,50,54,50,52,53,52,50,59,67,59,70,74,115

Secondary structure (DSSP, 8-state):
---SS----SS----HHHHHHHHHHS-HHHHHHHHHHHHHHHHHHS---SS-TTPPP-----TT-TTHHHHHH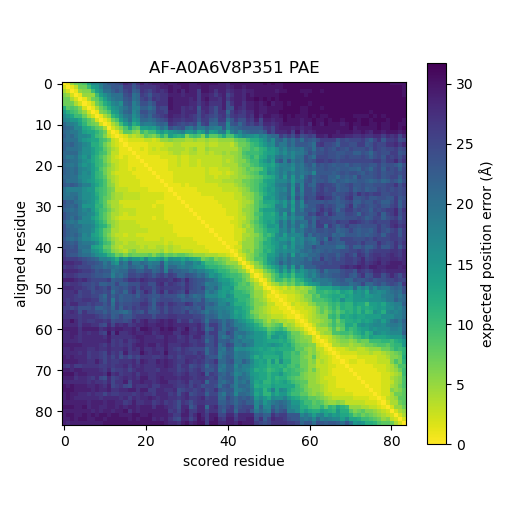HHHHHHHHTT-